Protein AF-A0A956IXM7-F1 (afdb_monomer_lite)

Sequence (156 aa):
MKGTAYHARLKLLASRWDQAKVDAFLADFQRRNPHFPKHVLPTNWLPMGPFLQLIDEIVEQAYGGDRESLWEVGEASAQWSMTEGPYKGLVASKDLKRFASLAQVMFTNFFDLGAATGTYDGKCIELRINGIPDPFHHPYFEYSGIGYFRGGLRIL

Radius of gyration: 15.86 Å; chains: 1; bounding box: 41×28×43 Å

pLDDT: mean 92.8, std 2.7, range [83.0, 96.62]

Structure (mmCIF, N/CA/C/O backbone):
data_AF-A0A956IXM7-F1
#
_entry.id   AF-A0A956IXM7-F1
#
loop_
_atom_site.group_PDB
_atom_site.id
_atom_site.type_symbol
_atom_site.label_atom_id
_atom_site.label_alt_id
_atom_site.label_comp_id
_atom_site.label_asym_id
_atom_site.label_entity_id
_atom_site.label_seq_id
_atom_site.pdbx_PDB_ins_code
_atom_site.Cartn_x
_atom_site.Cartn_y
_atom_site.Cartn_z
_atom_site.occupancy
_atom_site.B_iso_or_equiv
_atom_site.auth_seq_id
_atom_site.auth_comp_id
_atom_site.auth_asym_id
_atom_site.auth_atom_id
_atom_site.pdbx_PDB_model_num
ATOM 1 N N . MET A 1 1 ? -5.268 4.178 -9.848 1.00 89.19 1 MET A N 1
ATOM 2 C CA . MET A 1 1 ? -4.447 4.123 -8.599 1.00 89.19 1 MET A CA 1
ATOM 3 C C . MET A 1 1 ? -3.777 5.468 -8.296 1.00 89.19 1 MET A C 1
ATOM 5 O O . MET A 1 1 ? -3.251 6.077 -9.215 1.00 89.19 1 MET A O 1
ATOM 9 N N . LYS A 1 2 ? -3.729 5.944 -7.044 1.00 91.69 2 LYS A N 1
ATOM 10 C CA . LYS A 1 2 ? -3.027 7.194 -6.672 1.00 91.69 2 LYS A CA 1
ATOM 11 C C . LYS A 1 2 ? -1.501 7.067 -6.606 1.00 91.69 2 LYS A C 1
ATOM 13 O O . LYS A 1 2 ? -0.965 6.101 -6.065 1.00 91.69 2 LYS A O 1
ATOM 18 N N . GLY A 1 3 ? -0.802 8.118 -7.036 1.00 92.12 3 GLY A N 1
ATOM 19 C CA . GLY A 1 3 ? 0.659 8.227 -6.996 1.00 92.12 3 GLY A CA 1
ATOM 20 C C . GLY A 1 3 ? 1.265 8.130 -5.592 1.00 92.12 3 GLY A C 1
ATOM 21 O O . GLY A 1 3 ? 2.372 7.623 -5.440 1.00 92.12 3 GLY A O 1
ATOM 22 N N . THR A 1 4 ? 0.539 8.523 -4.542 1.00 90.06 4 THR A N 1
ATOM 23 C CA . THR A 1 4 ? 0.972 8.300 -3.150 1.00 90.06 4 THR A CA 1
ATOM 24 C C . THR A 1 4 ? 1.234 6.820 -2.859 1.00 90.06 4 THR A C 1
ATOM 26 O O . THR A 1 4 ? 2.224 6.493 -2.207 1.00 90.06 4 THR A O 1
ATOM 29 N N . ALA A 1 5 ? 0.394 5.911 -3.371 1.00 88.75 5 ALA A N 1
ATOM 30 C CA . ALA A 1 5 ? 0.599 4.477 -3.179 1.00 88.75 5 ALA A CA 1
ATOM 31 C C . ALA A 1 5 ? 1.872 4.000 -3.888 1.00 88.75 5 ALA A C 1
ATOM 33 O O . ALA A 1 5 ? 2.640 3.250 -3.293 1.00 88.75 5 ALA A O 1
ATOM 34 N N . TYR A 1 6 ? 2.127 4.484 -5.108 1.00 92.56 6 TYR A N 1
ATOM 35 C CA . TYR A 1 6 ? 3.363 4.225 -5.853 1.00 92.56 6 TYR A CA 1
ATOM 36 C C . TYR A 1 6 ? 4.607 4.649 -5.065 1.00 92.56 6 TYR A C 1
ATOM 38 O O . TYR A 1 6 ? 5.487 3.826 -4.826 1.00 92.56 6 TYR A O 1
ATOM 46 N N . HIS A 1 7 ? 4.642 5.887 -4.564 1.00 91.06 7 HIS A N 1
ATOM 47 C CA . HIS A 1 7 ? 5.776 6.390 -3.777 1.00 91.06 7 HIS A CA 1
ATOM 48 C C . HIS A 1 7 ? 6.016 5.592 -2.499 1.00 91.06 7 HIS A C 1
ATOM 50 O O . HIS A 1 7 ? 7.163 5.315 -2.153 1.00 91.06 7 HIS A O 1
ATOM 56 N N . ALA A 1 8 ? 4.949 5.166 -1.819 1.00 88.44 8 ALA A N 1
ATOM 57 C CA . ALA A 1 8 ? 5.074 4.315 -0.641 1.00 88.44 8 ALA A CA 1
ATOM 58 C C . ALA A 1 8 ? 5.769 2.978 -0.963 1.00 88.44 8 ALA A C 1
ATOM 60 O O . ALA A 1 8 ? 6.599 2.522 -0.177 1.00 88.44 8 ALA A O 1
ATOM 61 N N . ARG A 1 9 ? 5.491 2.375 -2.130 1.00 90.19 9 ARG A N 1
ATOM 62 C CA . ARG A 1 9 ? 6.154 1.128 -2.554 1.00 90.19 9 ARG A CA 1
ATOM 63 C C . ARG A 1 9 ? 7.620 1.358 -2.887 1.00 90.19 9 ARG A C 1
ATOM 65 O O . ARG A 1 9 ? 8.447 0.556 -2.475 1.00 90.19 9 ARG A O 1
ATOM 72 N N . LEU A 1 10 ? 7.954 2.459 -3.558 1.00 91.19 10 LEU A N 1
ATOM 73 C CA . LEU A 1 10 ? 9.355 2.782 -3.841 1.00 91.19 10 LEU A CA 1
ATOM 74 C C . LEU A 1 10 ? 10.158 3.029 -2.568 1.00 91.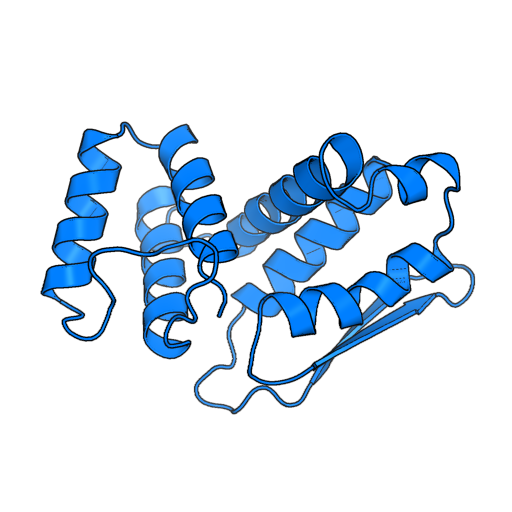19 10 LEU A C 1
ATOM 76 O O . LEU A 1 10 ? 11.293 2.577 -2.463 1.00 91.19 10 LEU A O 1
ATOM 80 N N . LYS A 1 11 ? 9.556 3.691 -1.575 1.00 88.75 11 LYS A N 1
ATOM 81 C CA . LYS A 1 11 ? 10.191 3.895 -0.271 1.00 88.75 11 LYS A CA 1
ATOM 82 C C . LYS A 1 11 ? 10.461 2.567 0.442 1.00 88.75 11 LYS A C 1
ATOM 84 O O . LYS A 1 11 ? 11.523 2.413 1.035 1.00 88.75 11 LYS A O 1
ATOM 89 N N . LEU A 1 12 ? 9.525 1.617 0.378 1.00 86.69 12 LEU A N 1
ATOM 90 C CA . LEU A 1 12 ? 9.735 0.275 0.926 1.00 86.69 12 LEU A CA 1
ATOM 91 C C . LEU A 1 12 ? 10.805 -0.488 0.133 1.00 86.69 12 LEU A C 1
ATOM 93 O O . LEU A 1 12 ? 11.650 -1.151 0.713 1.00 86.69 12 LEU A O 1
ATOM 97 N N . LEU A 1 13 ? 10.816 -0.364 -1.191 1.00 90.44 13 LEU A N 1
ATOM 98 C CA . LEU A 1 13 ? 11.830 -0.991 -2.033 1.00 90.44 13 LEU A CA 1
ATOM 99 C C . LEU A 1 13 ? 13.238 -0.463 -1.720 1.00 90.44 13 LEU A C 1
ATOM 101 O O . LEU A 1 13 ? 14.183 -1.242 -1.644 1.00 90.44 13 LEU A O 1
ATOM 105 N N . ALA A 1 14 ? 13.360 0.838 -1.451 1.00 89.62 14 ALA A N 1
ATOM 106 C CA . ALA A 1 14 ? 14.606 1.488 -1.054 1.00 89.62 14 ALA A CA 1
ATOM 107 C C . ALA A 1 14 ? 15.110 1.087 0.349 1.00 89.62 14 ALA A C 1
ATOM 109 O O . ALA A 1 14 ? 16.237 1.419 0.704 1.00 89.62 14 ALA A O 1
ATOM 110 N N . SER A 1 15 ? 14.319 0.371 1.164 1.00 86.81 15 SER A N 1
ATOM 111 C CA . SER A 1 15 ? 14.842 -0.256 2.390 1.00 86.81 15 SER A CA 1
ATOM 112 C C . SER A 1 15 ? 15.548 -1.589 2.116 1.00 86.81 15 SER A C 1
ATOM 114 O O . SER A 1 15 ? 16.286 -2.078 2.970 1.00 86.81 15 SER A O 1
ATOM 116 N N . ARG A 1 16 ? 15.333 -2.172 0.929 1.00 88.38 16 ARG A N 1
ATOM 117 C CA . ARG A 1 16 ? 15.902 -3.458 0.497 1.00 88.38 16 ARG A CA 1
ATOM 118 C C . ARG A 1 16 ? 16.996 -3.292 -0.548 1.00 88.38 16 ARG A C 1
ATOM 120 O O . ARG A 1 16 ? 17.929 -4.090 -0.594 1.00 88.38 16 ARG A O 1
ATOM 127 N N . TRP A 1 17 ? 16.865 -2.291 -1.406 1.00 94.06 17 TRP A N 1
ATOM 128 C CA . TRP A 1 17 ? 17.806 -1.973 -2.470 1.00 94.06 17 TRP A CA 1
ATOM 129 C C . TRP A 1 17 ? 18.422 -0.600 -2.244 1.00 94.06 17 TRP A C 1
ATOM 131 O O . TRP A 1 17 ? 17.775 0.294 -1.706 1.00 94.06 17 TRP A O 1
ATOM 141 N N . ASP A 1 18 ? 19.657 -0.417 -2.706 1.00 93.62 18 ASP A N 1
ATOM 142 C CA . ASP A 1 18 ? 20.209 0.926 -2.828 1.00 93.62 18 ASP A CA 1
ATOM 143 C C . ASP A 1 18 ? 19.446 1.747 -3.885 1.00 93.62 18 ASP A C 1
ATOM 145 O O . ASP A 1 18 ? 18.748 1.215 -4.756 1.00 93.62 18 ASP A O 1
ATOM 149 N N . GLN A 1 19 ? 19.581 3.072 -3.801 1.00 92.19 19 GLN A N 1
ATOM 150 C CA . GLN A 1 19 ? 18.863 3.987 -4.685 1.00 92.19 19 GLN A CA 1
ATOM 151 C C . GLN A 1 19 ? 19.216 3.766 -6.163 1.00 92.19 19 GLN A C 1
ATOM 153 O O . GLN A 1 19 ? 18.334 3.849 -7.013 1.00 92.19 19 GLN A O 1
ATOM 158 N N . ALA A 1 20 ? 20.471 3.426 -6.476 1.00 94.62 20 ALA A N 1
ATOM 159 C CA . ALA A 1 20 ? 20.907 3.208 -7.853 1.00 94.62 20 ALA A CA 1
ATOM 160 C C . ALA A 1 20 ? 20.189 2.008 -8.489 1.00 94.62 20 ALA A C 1
ATOM 162 O O . ALA A 1 20 ? 19.768 2.070 -9.646 1.00 94.62 20 ALA A O 1
ATOM 163 N N . LYS A 1 21 ? 19.991 0.932 -7.723 1.00 95.50 21 LYS A N 1
ATOM 164 C CA . LYS A 1 21 ? 19.232 -0.240 -8.155 1.00 95.50 21 LYS A CA 1
ATOM 165 C C . LYS A 1 21 ? 17.746 0.074 -8.322 1.00 95.50 21 LYS A C 1
ATOM 167 O O . LYS A 1 21 ? 17.153 -0.380 -9.299 1.00 95.50 21 LYS A O 1
ATOM 172 N N . VAL A 1 22 ? 17.151 0.865 -7.424 1.00 94.81 22 VAL A N 1
ATOM 173 C CA . VAL A 1 22 ? 15.757 1.329 -7.571 1.00 94.81 22 VAL A CA 1
ATOM 174 C C . VAL A 1 22 ? 15.593 2.154 -8.850 1.00 94.81 22 VAL A C 1
ATOM 176 O O . VAL A 1 22 ? 14.684 1.888 -9.636 1.00 94.81 22 VAL A O 1
ATOM 179 N N . ASP A 1 23 ? 16.491 3.106 -9.097 1.00 94.06 23 ASP A N 1
ATOM 180 C CA . ASP A 1 23 ? 16.438 3.979 -10.271 1.00 94.06 23 ASP A CA 1
ATOM 181 C C . ASP A 1 23 ? 16.604 3.184 -11.574 1.00 94.06 23 ASP A C 1
ATOM 183 O O . ASP A 1 23 ? 15.846 3.384 -12.524 1.00 94.06 23 ASP A O 1
ATOM 187 N N . ALA A 1 24 ? 17.546 2.234 -11.610 1.00 95.69 24 ALA A N 1
ATOM 188 C CA . ALA A 1 24 ? 17.761 1.362 -12.763 1.00 95.69 24 ALA A CA 1
ATOM 189 C C . ALA A 1 24 ? 16.547 0.462 -13.046 1.00 95.69 24 ALA A C 1
ATOM 191 O O . ALA A 1 24 ? 16.123 0.344 -14.197 1.00 95.69 24 ALA A O 1
ATOM 192 N N . PHE A 1 25 ? 15.959 -0.129 -12.000 1.00 95.94 25 PHE A N 1
ATOM 193 C CA . PHE A 1 25 ? 14.739 -0.930 -12.102 1.00 95.94 25 PHE A CA 1
ATOM 194 C C . PHE A 1 25 ? 13.578 -0.115 -12.689 1.00 95.94 25 PHE A C 1
ATOM 196 O O . PHE A 1 25 ? 12.926 -0.551 -13.638 1.00 95.94 25 PHE A O 1
ATOM 203 N N . LEU A 1 26 ? 13.350 1.099 -12.179 1.00 95.06 26 LEU A N 1
ATOM 204 C CA . LEU A 1 26 ? 12.273 1.962 -12.665 1.00 9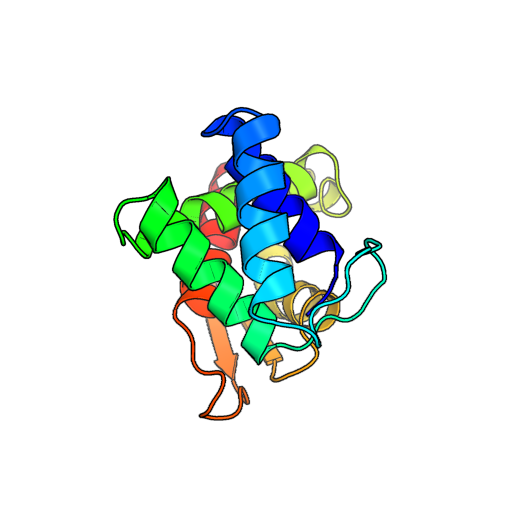5.06 26 LEU A CA 1
ATOM 205 C C . LEU A 1 26 ? 12.515 2.454 -14.090 1.00 95.06 26 LEU A C 1
ATOM 207 O O . LEU A 1 26 ? 11.572 2.496 -14.881 1.00 95.06 26 LEU A O 1
ATOM 211 N N . ALA A 1 27 ? 13.756 2.797 -14.437 1.00 94.44 27 ALA A N 1
ATOM 212 C CA . ALA A 1 27 ? 14.110 3.198 -15.792 1.00 94.44 27 ALA A CA 1
ATOM 213 C C . ALA A 1 27 ? 13.840 2.068 -16.799 1.00 94.44 27 ALA A C 1
ATOM 215 O O . ALA A 1 27 ? 13.270 2.313 -17.865 1.00 94.44 27 ALA A O 1
ATOM 216 N N . ASP A 1 28 ? 14.190 0.825 -16.453 1.00 96.12 28 ASP A N 1
ATOM 217 C CA . ASP A 1 28 ? 13.883 -0.337 -17.288 1.00 96.12 28 ASP A CA 1
ATOM 218 C C . ASP A 1 28 ? 12.372 -0.586 -17.401 1.00 96.12 28 ASP A C 1
ATOM 220 O O . ASP A 1 28 ? 11.851 -0.752 -18.510 1.00 96.12 28 ASP A O 1
ATOM 224 N N . PHE A 1 29 ? 11.650 -0.529 -16.279 1.00 95.88 29 PHE A N 1
ATOM 225 C CA . PHE A 1 29 ? 10.198 -0.686 -16.262 1.00 95.88 29 PHE A CA 1
ATOM 226 C C . PHE A 1 29 ? 9.502 0.350 -17.153 1.00 95.88 29 PHE A C 1
ATOM 228 O O . PHE A 1 29 ? 8.664 -0.005 -17.982 1.00 95.88 29 PHE A O 1
ATOM 235 N N . GLN A 1 30 ? 9.874 1.626 -17.037 1.00 94.75 30 GLN A N 1
ATOM 236 C CA . GLN A 1 30 ? 9.314 2.721 -17.836 1.00 94.75 30 GLN A CA 1
ATOM 237 C C . GLN A 1 30 ? 9.663 2.600 -19.323 1.00 94.75 30 GLN A C 1
ATOM 239 O O . GLN A 1 30 ? 8.850 2.946 -20.180 1.00 94.75 30 GLN A O 1
ATOM 244 N N . ARG A 1 31 ? 10.851 2.083 -19.655 1.00 94.75 31 ARG A N 1
ATOM 245 C CA . ARG A 1 31 ? 11.246 1.801 -21.042 1.00 94.75 31 ARG A CA 1
ATOM 246 C C . ARG A 1 31 ? 10.363 0.721 -21.671 1.00 94.75 31 ARG A C 1
ATOM 248 O O . ARG A 1 31 ? 10.014 0.841 -22.842 1.00 94.75 31 ARG A O 1
ATOM 255 N N . ARG A 1 32 ? 9.998 -0.316 -20.907 1.00 95.19 32 ARG A N 1
ATOM 256 C CA . ARG A 1 32 ? 9.094 -1.395 -21.352 1.00 95.19 32 ARG A CA 1
ATOM 257 C C . ARG A 1 32 ? 7.617 -0.999 -21.319 1.00 95.19 32 ARG A C 1
ATOM 259 O O . ARG A 1 32 ? 6.829 -1.555 -22.076 1.00 95.19 32 ARG A O 1
ATOM 266 N N . ASN A 1 33 ? 7.259 -0.017 -20.495 1.00 94.00 33 ASN A N 1
ATOM 267 C CA . ASN A 1 33 ? 5.894 0.466 -20.309 1.00 94.00 33 ASN A CA 1
ATOM 268 C C . ASN A 1 33 ? 5.794 1.958 -20.670 1.00 94.00 33 ASN A C 1
ATOM 270 O O . ASN A 1 33 ? 5.682 2.796 -19.774 1.00 94.00 33 ASN A O 1
ATOM 274 N N . PRO A 1 34 ? 5.794 2.328 -21.966 1.00 88.81 34 PRO A N 1
ATOM 275 C CA . PRO A 1 34 ? 5.888 3.728 -22.400 1.00 88.81 34 PRO A CA 1
ATOM 276 C C . PRO A 1 34 ? 4.700 4.606 -21.973 1.00 88.81 34 PRO A C 1
ATOM 278 O O . PRO A 1 34 ? 4.819 5.829 -21.940 1.00 88.81 34 PRO A O 1
ATOM 281 N N . HIS A 1 35 ? 3.559 4.001 -21.630 1.00 87.25 35 HIS A N 1
ATOM 282 C CA . HIS A 1 35 ? 2.390 4.703 -21.089 1.00 87.25 35 HIS A CA 1
ATOM 283 C C . HIS A 1 35 ? 2.475 4.955 -19.577 1.00 87.25 35 HIS A C 1
ATOM 285 O O . HIS A 1 35 ? 1.644 5.682 -19.030 1.00 87.25 35 HIS A O 1
ATOM 291 N N . PHE A 1 36 ? 3.453 4.363 -18.886 1.00 91.75 36 PHE A N 1
ATOM 292 C CA . PHE A 1 36 ? 3.691 4.643 -17.480 1.00 91.75 36 PHE A CA 1
ATOM 293 C C . PHE A 1 36 ? 4.394 6.004 -17.341 1.00 91.75 36 PHE A C 1
ATOM 295 O O . PHE A 1 36 ? 5.409 6.249 -17.996 1.00 91.75 36 PHE A O 1
ATOM 302 N N . PRO A 1 37 ? 3.876 6.922 -16.511 1.00 90.38 37 PRO A N 1
ATOM 303 C CA . PRO A 1 37 ? 4.437 8.262 -16.403 1.00 90.38 37 PRO A CA 1
ATOM 304 C C . PRO A 1 37 ? 5.861 8.241 -15.838 1.00 90.38 37 PRO A C 1
ATOM 306 O O . PRO A 1 37 ? 6.128 7.633 -14.803 1.00 90.38 37 PRO A O 1
ATOM 309 N N . LYS A 1 38 ? 6.763 8.984 -16.492 1.00 88.19 38 LYS A N 1
ATOM 310 C CA . LYS A 1 38 ? 8.161 9.153 -16.053 1.00 88.19 38 LYS A CA 1
ATOM 311 C C . LYS A 1 38 ? 8.274 9.881 -14.715 1.00 88.19 38 LYS A C 1
ATOM 313 O O . LYS A 1 38 ? 9.141 9.574 -13.903 1.00 88.19 38 LYS A O 1
ATOM 318 N N . HIS A 1 39 ? 7.373 10.835 -14.486 1.00 90.88 39 HIS A N 1
ATOM 319 C CA . HIS A 1 39 ? 7.283 11.603 -13.253 1.00 90.88 39 HIS A CA 1
ATOM 320 C C . HIS A 1 39 ? 5.916 11.375 -12.614 1.00 90.88 39 HIS A C 1
ATOM 322 O O . HIS A 1 39 ? 4.879 11.762 -13.155 1.00 90.88 39 HIS A O 1
ATOM 328 N N . VAL A 1 40 ? 5.919 10.736 -11.447 1.00 93.88 40 VAL A N 1
ATOM 329 C CA . VAL A 1 40 ? 4.712 10.476 -10.664 1.00 93.88 40 VAL A CA 1
ATOM 330 C C . VAL A 1 40 ? 4.655 11.477 -9.525 1.00 93.88 40 VAL A C 1
ATOM 332 O O . VAL A 1 40 ? 5.515 11.461 -8.653 1.00 93.88 40 VAL A O 1
ATOM 335 N N . LEU A 1 41 ? 3.638 12.334 -9.491 1.00 94.56 41 LEU A N 1
ATOM 336 C CA . LEU A 1 41 ? 3.331 13.132 -8.302 1.00 94.56 41 LEU A CA 1
ATOM 337 C C . LEU A 1 41 ? 2.380 12.350 -7.383 1.00 94.56 41 LEU A C 1
ATOM 339 O O . LEU A 1 41 ? 1.604 11.532 -7.884 1.00 94.56 41 LEU A O 1
ATOM 343 N N . PRO A 1 42 ? 2.365 12.611 -6.062 1.00 91.00 42 PRO A N 1
ATOM 344 C CA . PRO A 1 42 ? 1.446 11.941 -5.135 1.00 91.00 42 PRO A CA 1
ATOM 345 C C . PRO A 1 42 ? -0.033 12.029 -5.554 1.00 91.00 42 PRO A C 1
ATOM 347 O O . PRO A 1 42 ? -0.804 11.085 -5.382 1.00 91.00 42 PRO A O 1
ATOM 350 N N . THR A 1 43 ? -0.424 13.148 -6.166 1.00 92.19 43 THR A N 1
ATOM 351 C CA . THR A 1 43 ? -1.795 13.426 -6.606 1.00 92.19 43 THR A CA 1
ATOM 352 C C . THR A 1 43 ? -2.179 12.762 -7.928 1.00 92.19 43 THR A C 1
ATOM 354 O O . THR A 1 43 ? -3.380 12.673 -8.206 1.00 92.19 43 THR A O 1
ATOM 357 N N . ASN A 1 44 ? -1.212 12.272 -8.713 1.00 93.75 44 ASN A N 1
ATOM 358 C CA . ASN A 1 44 ? -1.468 11.676 -10.024 1.00 93.75 44 ASN A CA 1
ATOM 359 C C . ASN A 1 44 ? -2.326 10.415 -9.903 1.00 93.75 44 ASN A C 1
ATOM 361 O O . ASN A 1 44 ? -2.198 9.643 -8.951 1.00 93.75 44 ASN A O 1
ATOM 365 N N . TRP A 1 45 ? -3.166 10.191 -10.909 1.00 92.69 45 TRP A N 1
ATOM 366 C CA . TRP A 1 45 ? -3.786 8.895 -11.148 1.00 92.69 45 TRP A CA 1
ATOM 367 C C . TRP A 1 45 ? -2.921 8.106 -12.130 1.00 92.69 45 TRP A C 1
ATOM 369 O O . TRP A 1 45 ? -2.556 8.601 -13.193 1.00 92.69 45 TRP A O 1
ATOM 379 N N . LEU A 1 46 ? -2.559 6.892 -11.735 1.00 93.44 46 LEU A N 1
ATOM 380 C CA . LEU A 1 46 ? -1.778 5.941 -12.506 1.00 93.44 46 LEU A CA 1
ATOM 381 C C . LEU A 1 46 ? -2.697 4.880 -13.120 1.00 93.44 46 LEU A C 1
ATOM 383 O O . LEU A 1 46 ? -3.611 4.412 -12.422 1.00 93.44 46 LEU A O 1
ATOM 387 N N . PRO A 1 47 ? -2.420 4.451 -14.367 1.00 92.50 47 PRO A N 1
ATOM 388 C CA . PRO A 1 47 ? -3.102 3.323 -14.988 1.00 92.50 47 PRO A CA 1
ATOM 389 C C . PRO A 1 47 ? -2.987 2.056 -14.129 1.00 92.50 47 PRO A C 1
ATOM 391 O O . PRO A 1 47 ? -1.882 1.668 -13.746 1.00 92.50 47 PRO A O 1
ATOM 394 N N . MET A 1 48 ? -4.121 1.410 -13.833 1.00 91.56 48 MET A N 1
ATOM 395 C CA . MET A 1 48 ? -4.164 0.269 -12.908 1.00 91.56 48 MET A CA 1
ATOM 396 C C . MET A 1 48 ? -3.329 -0.916 -13.399 1.00 91.56 48 MET A C 1
ATOM 398 O O . MET A 1 48 ? -2.507 -1.414 -12.643 1.00 91.56 48 MET A O 1
ATOM 402 N N . GLY A 1 49 ? -3.492 -1.331 -14.659 1.00 93.56 49 GLY A N 1
ATOM 403 C CA . GLY A 1 49 ? -2.766 -2.477 -15.226 1.00 93.56 49 GLY A CA 1
ATOM 404 C C . GLY A 1 49 ? -1.242 -2.341 -15.098 1.00 93.56 49 GLY A C 1
ATOM 405 O O . GLY A 1 49 ? -0.627 -3.153 -14.413 1.00 93.56 49 GLY A O 1
ATOM 406 N N . PRO A 1 50 ? -0.631 -1.276 -15.652 1.00 94.62 50 PRO A N 1
ATOM 407 C CA . PRO A 1 50 ? 0.793 -1.003 -15.472 1.00 94.62 50 PRO A CA 1
ATOM 408 C C . PRO A 1 50 ? 1.230 -0.897 -14.006 1.00 94.62 50 PRO A C 1
ATOM 410 O O . PRO A 1 50 ? 2.318 -1.336 -13.655 1.00 94.62 50 PRO A O 1
ATOM 413 N N . PHE A 1 51 ? 0.397 -0.337 -13.124 1.00 94.00 51 PHE A N 1
ATOM 414 C CA . PHE A 1 51 ? 0.714 -0.317 -11.698 1.00 94.00 51 PHE A CA 1
ATOM 415 C C . PHE A 1 51 ? 0.755 -1.730 -11.095 1.00 94.00 51 PHE A C 1
ATOM 417 O O . PHE A 1 51 ? 1.689 -2.035 -10.364 1.00 94.00 51 PHE A O 1
ATOM 424 N N . LEU A 1 52 ? -0.214 -2.597 -11.401 1.00 95.12 52 LEU A N 1
ATOM 425 C CA . LEU A 1 52 ? -0.225 -3.980 -10.914 1.00 95.12 52 LEU A CA 1
ATOM 426 C C . LEU A 1 52 ? 0.968 -4.775 -11.458 1.00 95.12 52 LEU A C 1
ATOM 428 O O . LEU A 1 52 ? 1.634 -5.458 -10.690 1.00 95.12 52 LEU A O 1
ATOM 432 N N . GLN A 1 53 ? 1.323 -4.580 -12.729 1.00 96.00 53 GLN A N 1
ATOM 433 C CA . GLN A 1 53 ? 2.530 -5.172 -13.308 1.00 96.00 53 GLN A CA 1
ATOM 434 C C . GLN A 1 53 ? 3.804 -4.723 -12.576 1.00 96.00 53 GLN A C 1
ATOM 436 O O . GLN A 1 53 ? 4.680 -5.537 -12.300 1.00 96.00 53 GLN A O 1
ATOM 441 N N . LEU A 1 54 ? 3.909 -3.437 -12.221 1.00 95.75 54 LEU A N 1
ATOM 442 C CA . LEU A 1 54 ? 5.024 -2.944 -11.410 1.00 95.75 54 LEU A CA 1
ATOM 443 C C . LEU A 1 54 ? 5.083 -3.653 -10.049 1.00 95.75 54 LEU A C 1
ATOM 445 O O . LEU A 1 54 ? 6.171 -3.967 -9.575 1.00 95.75 54 LEU A O 1
ATOM 449 N N . ILE A 1 55 ? 3.931 -3.898 -9.417 1.00 95.69 55 ILE A N 1
ATOM 450 C CA . ILE A 1 55 ? 3.868 -4.636 -8.152 1.00 95.69 55 ILE A CA 1
ATOM 451 C C . ILE A 1 55 ? 4.382 -6.066 -8.321 1.00 95.69 55 ILE A C 1
ATOM 453 O O . ILE A 1 55 ? 5.201 -6.489 -7.508 1.00 95.69 55 ILE A O 1
ATOM 457 N N . ASP A 1 56 ? 3.951 -6.782 -9.359 1.00 96.25 56 ASP A N 1
ATOM 458 C CA . ASP A 1 56 ? 4.431 -8.141 -9.635 1.00 96.25 56 ASP A CA 1
ATOM 459 C C . ASP A 1 56 ? 5.946 -8.176 -9.833 1.00 96.25 56 ASP A C 1
ATOM 461 O O . ASP A 1 56 ? 6.631 -9.007 -9.243 1.00 96.25 56 ASP A O 1
ATOM 465 N N . GLU A 1 57 ? 6.498 -7.232 -10.597 1.00 96.19 57 GLU A N 1
ATOM 466 C CA . GLU A 1 57 ? 7.943 -7.164 -10.818 1.00 96.19 57 GLU A CA 1
ATOM 467 C C . GLU A 1 57 ? 8.724 -6.820 -9.541 1.00 96.19 57 GLU A C 1
ATOM 469 O O . GLU A 1 57 ? 9.818 -7.345 -9.328 1.00 96.19 57 GLU A O 1
ATOM 474 N N . ILE A 1 58 ? 8.166 -5.977 -8.665 1.00 94.81 58 ILE A N 1
ATOM 475 C CA . ILE A 1 58 ? 8.748 -5.708 -7.343 1.00 94.81 58 ILE A CA 1
ATOM 476 C C . ILE A 1 58 ? 8.743 -6.980 -6.492 1.00 94.81 58 ILE A C 1
ATOM 478 O O . ILE A 1 58 ? 9.764 -7.305 -5.889 1.00 94.81 58 ILE A O 1
ATOM 482 N N . VAL A 1 59 ? 7.617 -7.695 -6.432 1.00 94.88 59 VAL A N 1
ATOM 483 C CA . VAL A 1 59 ? 7.493 -8.944 -5.666 1.00 94.88 59 VAL A CA 1
ATOM 484 C C . VAL A 1 59 ? 8.484 -9.987 -6.177 1.00 94.88 59 VAL A C 1
ATOM 486 O O . VAL A 1 59 ? 9.225 -10.574 -5.391 1.00 94.88 59 VAL A O 1
ATOM 489 N N . GLU A 1 60 ? 8.574 -10.161 -7.490 1.00 96.06 60 GLU A N 1
ATOM 490 C CA . GLU A 1 60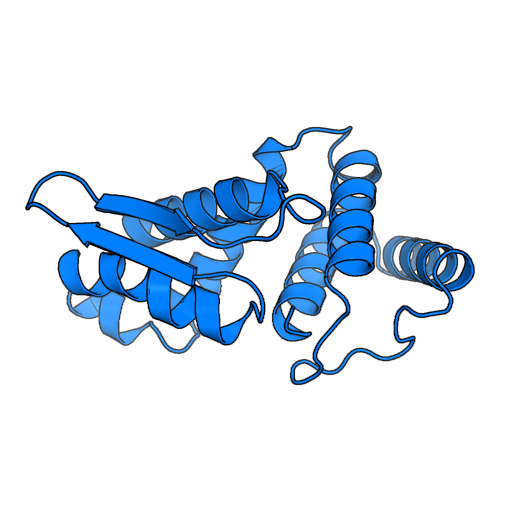 ? 9.501 -11.108 -8.100 1.00 96.06 60 GLU A CA 1
ATOM 491 C C . GLU A 1 60 ? 10.957 -10.766 -7.756 1.00 96.06 60 GLU A C 1
ATOM 493 O O . GLU A 1 60 ? 11.693 -11.586 -7.209 1.00 96.06 60 GLU A O 1
ATOM 498 N N . GLN A 1 61 ? 11.379 -9.524 -8.006 1.00 94.25 61 GLN A N 1
ATOM 499 C CA . GLN A 1 61 ? 12.793 -9.165 -7.910 1.00 94.25 61 GLN A CA 1
ATOM 500 C C . GLN A 1 61 ? 13.269 -8.885 -6.480 1.00 94.25 61 GLN A C 1
ATOM 502 O O . GLN A 1 61 ? 14.443 -9.107 -6.170 1.00 94.25 61 GLN A O 1
ATOM 507 N N . ALA A 1 62 ? 12.413 -8.332 -5.618 1.00 92.12 62 ALA A N 1
ATOM 508 C CA . ALA A 1 62 ? 12.796 -7.920 -4.264 1.00 92.12 62 ALA A CA 1
ATOM 509 C C . ALA A 1 62 ? 12.382 -8.923 -3.181 1.00 92.12 62 ALA A C 1
ATOM 511 O O . ALA A 1 62 ? 12.960 -8.899 -2.092 1.00 92.12 62 ALA A O 1
ATOM 512 N N . TYR A 1 63 ? 11.414 -9.793 -3.481 1.00 92.19 63 TYR A N 1
ATOM 513 C CA . TYR A 1 63 ? 10.836 -10.749 -2.534 1.00 92.19 63 TYR A CA 1
ATOM 514 C C . TYR A 1 63 ? 10.845 -12.193 -3.055 1.00 92.19 63 TYR A C 1
ATOM 516 O O . TYR A 1 63 ? 10.284 -13.074 -2.413 1.00 92.19 63 TYR A O 1
ATOM 524 N N . GLY A 1 64 ? 11.490 -12.463 -4.197 1.00 93.81 64 GLY A N 1
ATOM 525 C CA . GLY A 1 64 ? 11.615 -13.819 -4.740 1.00 93.81 64 GLY A CA 1
ATOM 526 C C . GLY A 1 64 ? 10.271 -14.449 -5.105 1.00 93.81 64 GLY A C 1
ATOM 527 O O . GLY A 1 64 ? 10.100 -15.654 -4.942 1.00 93.81 64 GLY A O 1
ATOM 528 N N .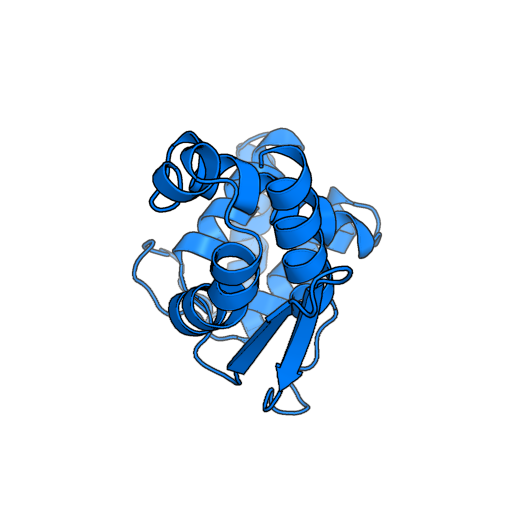 GLY A 1 65 ? 9.302 -13.629 -5.518 1.00 94.00 65 GLY A N 1
ATOM 529 C CA . GLY A 1 65 ? 7.965 -14.087 -5.896 1.00 94.00 65 GLY A CA 1
ATOM 530 C C . GLY A 1 65 ? 7.011 -14.296 -4.715 1.00 94.00 65 GLY A C 1
ATOM 531 O O . GLY A 1 65 ? 5.855 -14.666 -4.932 1.00 94.00 65 GLY A O 1
ATOM 532 N N . ASP A 1 66 ? 7.442 -14.041 -3.473 1.00 94.56 66 ASP A N 1
ATOM 533 C CA . ASP A 1 66 ? 6.571 -14.142 -2.300 1.00 94.56 66 ASP A CA 1
ATOM 534 C C . ASP A 1 66 ? 5.499 -13.043 -2.304 1.00 94.56 66 ASP A C 1
ATOM 536 O O . ASP A 1 66 ? 5.740 -11.890 -1.940 1.00 94.56 66 ASP A O 1
ATOM 540 N N . ARG A 1 67 ? 4.277 -13.406 -2.698 1.00 92.75 67 ARG A N 1
ATOM 541 C CA . ARG A 1 67 ? 3.138 -12.484 -2.765 1.00 92.75 67 ARG A CA 1
ATOM 542 C C . ARG A 1 67 ? 2.640 -12.053 -1.386 1.00 92.75 67 ARG A C 1
ATOM 544 O O . ARG A 1 67 ? 2.054 -10.973 -1.291 1.00 92.75 67 ARG A O 1
ATOM 551 N N . GLU A 1 68 ? 2.878 -12.834 -0.329 1.00 93.94 68 GLU A N 1
ATOM 552 C CA . GLU A 1 68 ? 2.477 -12.455 1.033 1.00 93.94 68 GLU A CA 1
ATOM 553 C C . GLU A 1 68 ? 3.304 -11.278 1.563 1.00 93.94 68 GLU A C 1
ATOM 555 O O . GLU A 1 68 ? 2.828 -10.528 2.416 1.00 93.94 68 GLU A O 1
ATOM 560 N N . SER A 1 69 ? 4.472 -11.004 0.970 1.00 91.56 69 SER A N 1
ATOM 561 C CA . SER A 1 69 ? 5.252 -9.790 1.244 1.00 91.56 69 SER A CA 1
ATOM 562 C C . SER A 1 69 ? 4.468 -8.485 1.051 1.00 91.56 69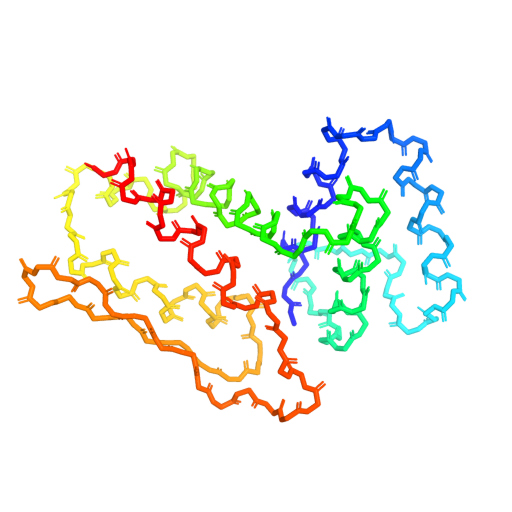 SER A C 1
ATOM 564 O O . SER A 1 69 ? 4.781 -7.460 1.660 1.00 91.56 69 SER A O 1
ATOM 566 N N . LEU A 1 70 ? 3.382 -8.503 0.269 1.00 92.62 70 LEU A N 1
ATOM 567 C CA . LEU A 1 70 ? 2.481 -7.360 0.110 1.00 92.62 70 LEU A CA 1
ATOM 568 C C . LEU A 1 70 ? 1.763 -6.973 1.415 1.00 92.62 70 LEU A C 1
ATOM 570 O O . LEU A 1 70 ? 1.298 -5.833 1.531 1.00 92.62 70 LEU A O 1
ATOM 574 N N . TRP A 1 71 ? 1.726 -7.859 2.417 1.00 94.25 71 TRP A N 1
ATOM 575 C CA . TRP A 1 71 ? 1.313 -7.520 3.781 1.00 94.25 71 TRP A CA 1
ATOM 576 C C . TRP A 1 71 ? 2.205 -6.450 4.398 1.00 94.25 71 TRP A C 1
ATOM 578 O O . TRP A 1 71 ? 1.672 -5.527 5.011 1.00 94.25 71 TRP A O 1
ATOM 588 N N . GLU A 1 72 ? 3.527 -6.512 4.192 1.00 91.50 72 GLU A N 1
ATOM 589 C CA . GLU A 1 72 ? 4.472 -5.521 4.732 1.00 91.50 72 GLU A CA 1
ATOM 590 C C . GLU A 1 72 ? 4.116 -4.115 4.250 1.00 91.50 72 GLU A C 1
ATOM 592 O O . GLU A 1 72 ? 4.180 -3.137 4.994 1.00 91.50 72 GLU A O 1
ATOM 597 N N . VAL A 1 73 ? 3.664 -4.015 3.001 1.00 89.94 73 VAL A N 1
ATOM 598 C CA . VAL A 1 73 ? 3.253 -2.744 2.420 1.00 89.94 73 VAL A CA 1
ATOM 599 C C . VAL A 1 73 ? 1.991 -2.204 3.091 1.00 89.94 73 VAL A C 1
ATOM 601 O O . VAL A 1 73 ? 1.879 -1.000 3.346 1.00 89.94 73 VAL A O 1
ATOM 604 N N . GLY A 1 74 ? 1.034 -3.087 3.376 1.00 93.25 74 GLY A N 1
ATOM 605 C CA . GLY A 1 74 ? -0.162 -2.755 4.141 1.00 93.25 74 GLY A CA 1
ATOM 606 C C . GLY A 1 74 ? 0.181 -2.295 5.556 1.00 93.25 74 GLY A C 1
ATOM 607 O O . GLY A 1 74 ? -0.250 -1.221 5.973 1.00 93.25 74 GLY A O 1
ATOM 608 N N . GLU A 1 75 ? 1.014 -3.060 6.263 1.00 95.19 75 GLU A N 1
ATOM 609 C CA . GLU A 1 75 ? 1.443 -2.771 7.635 1.00 95.19 75 GLU A CA 1
ATOM 610 C C . GLU A 1 75 ? 2.198 -1.438 7.723 1.00 95.19 75 GLU A C 1
ATOM 612 O O . GLU A 1 75 ? 1.873 -0.605 8.570 1.00 95.19 75 GLU A O 1
ATOM 617 N N . ALA A 1 76 ? 3.127 -1.170 6.801 1.00 92.56 76 ALA A N 1
ATOM 618 C CA . ALA A 1 76 ? 3.830 0.111 6.721 1.00 92.56 76 ALA A CA 1
ATOM 619 C C . ALA A 1 76 ? 2.873 1.286 6.451 1.00 92.56 76 ALA A C 1
ATOM 621 O O . ALA A 1 76 ? 3.045 2.380 6.995 1.00 92.56 76 ALA A O 1
ATOM 622 N N . SER A 1 77 ? 1.834 1.064 5.638 1.00 91.44 77 SER A N 1
ATOM 623 C CA . SER A 1 77 ? 0.809 2.076 5.358 1.00 91.44 77 SER A CA 1
ATOM 624 C C . SER A 1 77 ? -0.053 2.367 6.594 1.00 91.44 77 SER A C 1
ATOM 626 O O . SER A 1 77 ? -0.363 3.531 6.871 1.00 91.44 77 SER A O 1
ATOM 628 N N . ALA A 1 78 ? -0.411 1.336 7.364 1.00 94.00 78 ALA A N 1
ATOM 629 C CA . ALA A 1 78 ? -1.120 1.495 8.631 1.00 94.00 78 ALA A CA 1
ATOM 630 C C . ALA A 1 78 ? -0.261 2.235 9.656 1.00 94.00 78 ALA A C 1
ATOM 632 O O . ALA A 1 78 ? -0.722 3.227 10.216 1.00 94.00 78 ALA A O 1
ATOM 633 N N . GLN A 1 79 ? 1.001 1.824 9.812 1.00 93.88 79 GLN A N 1
ATOM 634 C CA . GLN A 1 79 ? 1.959 2.477 10.698 1.00 93.88 79 GLN A CA 1
ATOM 635 C C . GLN A 1 79 ? 2.012 3.979 10.421 1.00 93.88 79 GLN A C 1
ATOM 637 O O . GLN A 1 79 ? 1.660 4.771 11.288 1.00 93.88 79 GLN A O 1
ATOM 642 N N . TRP A 1 80 ? 2.348 4.378 9.193 1.00 91.38 80 TRP A N 1
ATOM 643 C CA . TRP A 1 80 ? 2.447 5.796 8.851 1.00 91.38 80 TRP A CA 1
ATOM 644 C C . TRP A 1 80 ? 1.128 6.547 9.072 1.00 91.38 80 TRP A C 1
ATOM 646 O O . TRP A 1 80 ? 1.103 7.597 9.715 1.00 91.38 80 TRP A O 1
ATOM 656 N N . SER A 1 81 ? 0.012 6.020 8.562 1.00 90.81 81 SER A N 1
ATOM 657 C CA . SER A 1 81 ? -1.264 6.746 8.585 1.00 90.81 81 SER A CA 1
ATOM 658 C C . SER A 1 81 ? -1.861 6.896 9.989 1.00 90.81 81 SER A C 1
ATOM 660 O O . SER A 1 81 ? -2.583 7.868 10.233 1.00 90.81 81 SER A O 1
ATOM 662 N N . MET A 1 82 ? -1.545 5.977 10.905 1.00 92.44 82 MET A N 1
ATOM 663 C CA . MET A 1 82 ? -2.067 5.945 12.271 1.00 92.44 82 MET A CA 1
ATOM 664 C C . MET A 1 82 ? -1.115 6.551 13.308 1.00 92.44 82 MET A C 1
ATOM 666 O O . MET A 1 82 ? -1.584 6.909 14.382 1.00 92.44 82 MET A O 1
ATOM 670 N N . THR A 1 83 ? 0.178 6.730 13.020 1.00 91.31 83 THR A N 1
ATOM 671 C CA . THR A 1 83 ? 1.100 7.417 13.948 1.00 91.31 83 THR A CA 1
ATOM 672 C C . THR A 1 83 ? 1.397 8.855 13.542 1.00 91.31 83 THR A C 1
ATOM 674 O O . THR A 1 83 ? 1.393 9.753 14.382 1.00 91.31 83 THR A O 1
ATOM 677 N N . GLU A 1 84 ? 1.619 9.096 12.254 1.00 89.38 84 GLU A N 1
ATOM 678 C CA . GLU A 1 84 ? 2.029 10.401 11.722 1.00 89.38 84 GLU A CA 1
ATOM 679 C C . GLU A 1 84 ? 0.926 11.047 10.878 1.00 89.38 84 GLU A C 1
ATOM 681 O O . GLU A 1 84 ? 0.809 12.272 10.807 1.00 89.38 84 GLU A O 1
ATOM 686 N N . GLY A 1 85 ? 0.115 10.212 10.235 1.00 87.88 85 GLY A N 1
ATOM 687 C CA . GLY A 1 85 ? -0.849 10.616 9.231 1.00 87.88 85 GLY A CA 1
ATOM 688 C C . GLY A 1 85 ? -2.248 10.958 9.765 1.00 87.88 85 GLY A C 1
ATOM 689 O O . GLY A 1 85 ? -2.446 11.297 10.939 1.00 87.88 85 GLY A O 1
ATOM 690 N N . PRO A 1 86 ? -3.255 10.910 8.876 1.00 87.62 86 PRO A N 1
ATOM 691 C CA . PRO A 1 86 ? -4.580 11.470 9.135 1.00 87.62 86 PRO A CA 1
ATOM 692 C C . PRO A 1 86 ? -5.397 10.686 10.170 1.00 87.62 86 PRO A C 1
ATOM 694 O O . PRO A 1 86 ? -6.389 11.204 10.681 1.00 87.62 86 PRO A O 1
ATOM 697 N N . TYR A 1 87 ? -5.002 9.454 10.498 1.00 90.25 87 TYR A N 1
ATOM 698 C CA . TYR A 1 87 ? -5.765 8.560 11.367 1.00 90.25 87 TYR A CA 1
ATOM 699 C C . TYR A 1 87 ? -5.204 8.456 12.788 1.00 90.25 87 TYR A C 1
ATOM 701 O O . TYR A 1 87 ? -5.708 7.665 13.580 1.00 90.25 87 TYR A O 1
ATOM 709 N N . LYS A 1 88 ? -4.250 9.312 13.176 1.00 89.62 88 LYS A N 1
ATOM 710 C CA . LYS A 1 88 ? -3.709 9.354 14.548 1.00 89.62 88 LYS A CA 1
ATOM 711 C C . LYS A 1 88 ? -4.758 9.524 15.650 1.00 89.62 88 LYS A C 1
ATOM 713 O O . LYS A 1 88 ? -4.641 8.944 16.723 1.00 89.62 88 LYS A O 1
ATOM 718 N N . GLY A 1 89 ? -5.829 10.275 15.376 1.00 86.81 89 GLY A N 1
ATOM 719 C CA . GLY A 1 89 ? -6.928 10.459 16.330 1.00 86.81 89 GLY A CA 1
ATOM 720 C C . GLY A 1 89 ? -7.721 9.177 16.604 1.00 86.81 89 GLY A C 1
ATOM 721 O O . GLY A 1 89 ? -8.336 9.053 17.659 1.00 86.81 89 GLY A O 1
ATOM 722 N N . LEU A 1 90 ? -7.687 8.208 15.683 1.00 88.94 90 LEU A N 1
ATOM 723 C CA . LEU A 1 90 ? -8.356 6.923 15.857 1.00 88.94 90 LEU A CA 1
ATOM 724 C C . LEU A 1 90 ? -7.677 6.079 16.942 1.00 88.94 90 LEU A C 1
ATOM 726 O O . LEU A 1 90 ? -8.377 5.464 17.745 1.00 88.94 90 LEU A O 1
ATOM 730 N N . VAL A 1 91 ? -6.342 6.121 17.008 1.00 88.44 91 VAL A N 1
ATOM 731 C CA . VAL A 1 91 ? -5.531 5.375 17.985 1.00 88.44 91 VAL A CA 1
ATOM 732 C C . VAL A 1 91 ? -5.927 5.725 19.416 1.00 88.44 91 VAL A C 1
ATOM 734 O O . VAL A 1 91 ? -6.138 4.839 20.236 1.00 88.44 91 VAL A O 1
ATOM 737 N N . ALA A 1 92 ? -6.132 7.014 19.701 1.00 83.00 92 ALA A N 1
ATOM 738 C CA . ALA A 1 92 ? -6.556 7.466 21.024 1.00 83.00 92 ALA A CA 1
ATOM 739 C C . ALA A 1 92 ? -7.942 6.928 21.428 1.00 83.00 92 ALA A C 1
ATOM 741 O O . ALA A 1 92 ? -8.179 6.651 22.600 1.00 83.00 92 ALA A O 1
ATOM 742 N N . SER A 1 93 ? -8.856 6.780 20.464 1.00 87.12 93 SER A N 1
ATOM 743 C CA . SER A 1 93 ? -10.232 6.334 20.722 1.00 87.12 93 SER A CA 1
ATOM 744 C C . SER A 1 93 ? -10.400 4.816 20.818 1.00 87.12 93 SER A C 1
ATOM 746 O O . SER A 1 93 ? -11.393 4.365 21.381 1.00 87.12 93 SER A O 1
ATOM 748 N N . LYS A 1 94 ? -9.473 4.036 20.238 1.00 88.38 94 LYS A N 1
ATOM 749 C CA . LYS A 1 94 ? -9.573 2.570 20.085 1.00 88.38 94 LYS A CA 1
ATOM 750 C C . LYS A 1 94 ? -10.908 2.086 19.491 1.00 88.38 94 LYS A C 1
ATOM 752 O O . LYS A 1 94 ? -11.357 0.972 19.750 1.00 88.38 94 LYS A O 1
ATOM 757 N N . ASP A 1 95 ? -11.562 2.926 18.690 1.00 92.50 95 ASP A N 1
ATOM 758 C CA . ASP A 1 95 ? -12.870 2.629 18.111 1.00 92.50 95 ASP A CA 1
ATOM 759 C C . ASP A 1 95 ? -12.726 1.655 16.931 1.00 92.50 95 ASP A C 1
ATOM 761 O O . ASP A 1 95 ? -12.479 2.052 15.788 1.00 92.50 95 ASP A O 1
ATOM 765 N N . LEU A 1 96 ? -12.893 0.359 17.213 1.00 94.56 96 LEU A N 1
ATOM 766 C CA . LEU A 1 96 ? -12.799 -0.712 16.215 1.00 94.56 96 LEU A CA 1
ATOM 767 C C . LEU A 1 96 ? -13.873 -0.618 15.127 1.00 94.56 96 LEU A C 1
ATOM 769 O O . LEU A 1 96 ? -13.623 -1.008 13.986 1.00 94.56 96 LEU A O 1
ATOM 773 N N . LYS A 1 97 ? -15.052 -0.065 15.435 1.00 94.75 97 LYS A N 1
ATOM 774 C CA . LYS A 1 97 ? -16.120 0.109 14.443 1.00 94.75 97 LYS A CA 1
ATOM 775 C C . LYS A 1 97 ? -15.742 1.192 13.439 1.00 94.75 97 LYS A C 1
ATOM 777 O O . LYS A 1 97 ? -15.913 1.009 12.233 1.00 94.75 97 LYS A O 1
ATOM 782 N N . ARG A 1 98 ? -15.182 2.299 13.927 1.00 93.94 98 ARG A N 1
ATOM 783 C CA . ARG A 1 98 ? -14.632 3.361 13.080 1.00 93.94 98 ARG A CA 1
ATOM 784 C C . ARG A 1 98 ? -13.372 2.916 12.340 1.00 93.94 98 ARG A C 1
ATOM 786 O O . ARG A 1 98 ? -13.156 3.347 11.213 1.00 93.94 98 ARG A O 1
ATOM 793 N N . PHE A 1 99 ? -12.556 2.049 12.935 1.00 95.69 99 PHE A N 1
ATOM 794 C CA . PHE A 1 99 ? -11.416 1.456 12.242 1.00 95.69 99 PHE A CA 1
ATOM 795 C C . PHE A 1 99 ? -11.859 0.581 11.069 1.00 95.69 99 PHE A C 1
ATOM 797 O O . PHE A 1 99 ? -11.376 0.776 9.957 1.00 95.69 99 PHE A O 1
ATOM 804 N N . ALA A 1 100 ? -12.830 -0.314 11.279 1.00 96.06 100 ALA A N 1
ATOM 805 C CA . ALA A 1 100 ? -13.395 -1.145 10.218 1.00 96.06 100 ALA A CA 1
ATOM 806 C C . ALA A 1 100 ? -13.928 -0.299 9.047 1.00 96.06 100 ALA A C 1
ATOM 808 O O . ALA A 1 100 ? -13.636 -0.589 7.886 1.00 96.06 100 ALA A O 1
ATOM 809 N N . SER A 1 101 ? -14.631 0.804 9.331 1.00 94.31 101 SER A N 1
ATOM 810 C CA . SER A 1 101 ? -15.186 1.666 8.279 1.00 94.31 101 SER A CA 1
ATOM 811 C C . SER A 1 101 ? -14.133 2.412 7.446 1.00 94.31 101 SER A C 1
ATOM 813 O O . SER A 1 101 ? -14.454 2.878 6.349 1.00 94.31 101 SER A O 1
ATOM 815 N N . LEU A 1 102 ? -12.863 2.466 7.881 1.00 93.81 102 LEU A N 1
ATOM 816 C CA . LEU A 1 102 ? -11.780 3.037 7.072 1.00 93.81 102 LEU A CA 1
ATOM 817 C C . LEU A 1 102 ? -11.559 2.286 5.758 1.00 93.81 102 LEU A C 1
ATOM 819 O O . LEU A 1 102 ? -11.044 2.895 4.822 1.00 93.81 102 LEU A O 1
ATOM 823 N N . ALA A 1 103 ? -11.958 1.012 5.659 1.00 94.06 103 ALA A N 1
ATOM 824 C CA . ALA A 1 103 ? -11.818 0.229 4.431 1.00 94.06 103 ALA A CA 1
ATOM 825 C C . ALA A 1 103 ? -12.388 0.987 3.227 1.00 94.06 103 ALA A C 1
ATOM 827 O O . ALA A 1 103 ? -11.709 1.142 2.216 1.00 94.06 103 ALA A O 1
ATOM 828 N N . GLN A 1 104 ? -13.594 1.541 3.377 1.00 93.62 104 GLN A N 1
ATOM 829 C CA . GLN A 1 104 ? -14.267 2.286 2.318 1.00 93.62 104 GLN A CA 1
ATOM 830 C C . GLN A 1 104 ? -13.497 3.554 1.941 1.00 93.62 104 GLN A C 1
ATOM 832 O O . GLN A 1 104 ? -13.183 3.757 0.771 1.00 93.62 104 GLN A O 1
ATOM 837 N N . VAL A 1 105 ? -13.159 4.380 2.937 1.00 90.50 105 VAL A N 1
ATOM 838 C CA . VAL A 1 105 ? -12.499 5.679 2.728 1.00 90.50 105 VAL A CA 1
ATOM 839 C C . VAL A 1 105 ? -11.127 5.503 2.090 1.00 90.50 105 VAL A C 1
ATOM 841 O O . VAL A 1 105 ? -10.784 6.202 1.138 1.00 90.50 105 VAL A O 1
ATOM 844 N N . MET A 1 106 ? -10.331 4.566 2.601 1.00 88.69 106 MET A N 1
ATOM 845 C CA . MET A 1 106 ? -9.016 4.284 2.041 1.00 88.69 106 MET A CA 1
ATOM 846 C C . MET A 1 106 ? -9.138 3.783 0.613 1.00 88.69 106 MET A C 1
ATOM 848 O O . MET A 1 106 ? -8.428 4.270 -0.263 1.00 88.69 106 MET A O 1
ATOM 852 N N . PHE A 1 107 ? -10.057 2.854 0.358 1.00 91.56 107 PHE A N 1
ATOM 853 C CA . PHE A 1 107 ? -10.164 2.270 -0.963 1.00 91.56 107 PHE A CA 1
ATOM 854 C C . PHE A 1 107 ? -10.493 3.333 -2.016 1.00 91.56 107 PHE A C 1
ATOM 856 O O . PHE A 1 107 ? -9.759 3.478 -2.987 1.00 91.56 107 PHE A O 1
ATOM 863 N N . THR A 1 108 ? -11.496 4.177 -1.773 1.00 89.25 108 THR A N 1
ATOM 864 C CA . THR A 1 108 ? -11.869 5.247 -2.715 1.00 89.25 108 THR A CA 1
ATOM 865 C C . THR A 1 108 ? -10.812 6.345 -2.848 1.00 89.25 108 THR A C 1
ATOM 867 O O . THR A 1 108 ? -10.740 7.017 -3.873 1.00 89.25 108 THR A O 1
ATOM 870 N N . ASN A 1 109 ? -9.975 6.551 -1.826 1.00 88.56 109 ASN A N 1
ATOM 871 C CA . ASN A 1 109 ? -8.907 7.550 -1.885 1.00 88.56 109 ASN A CA 1
ATOM 872 C C . ASN A 1 109 ? -7.734 7.115 -2.768 1.00 88.56 109 ASN A C 1
ATOM 874 O O . ASN A 1 109 ? -7.065 7.974 -3.340 1.00 88.56 109 ASN A O 1
ATOM 878 N N . PHE A 1 110 ? -7.463 5.810 -2.867 1.00 88.38 110 PHE A N 1
ATOM 879 C CA . PHE A 1 110 ? -6.306 5.287 -3.599 1.00 88.38 110 PHE A CA 1
ATOM 880 C C . PHE A 1 110 ? -6.677 4.577 -4.902 1.00 88.38 110 PHE A C 1
ATOM 882 O O . PHE A 1 110 ? -5.856 4.540 -5.823 1.00 88.38 110 PHE A O 1
ATOM 889 N N . PHE A 1 111 ? -7.898 4.068 -5.020 1.00 90.38 111 PHE A N 1
ATOM 890 C CA . PHE A 1 111 ? -8.369 3.290 -6.157 1.00 90.38 111 PHE A CA 1
ATOM 891 C C . PHE A 1 111 ? -9.585 3.946 -6.806 1.00 90.38 111 PHE A C 1
ATOM 893 O O . PHE A 1 111 ? -10.474 4.469 -6.143 1.00 90.38 111 PHE A O 1
ATOM 900 N N . ASP A 1 112 ? -9.593 3.904 -8.129 1.00 88.06 112 ASP A N 1
ATOM 901 C CA . ASP A 1 112 ? -10.618 4.437 -9.024 1.00 88.06 112 ASP A CA 1
ATOM 902 C C . ASP A 1 112 ? -11.510 3.337 -9.624 1.00 88.06 112 ASP A C 1
ATOM 904 O O . ASP A 1 112 ? -12.444 3.631 -10.365 1.00 88.06 112 ASP A O 1
ATOM 908 N N . LEU A 1 113 ? -11.236 2.073 -9.293 1.00 88.62 113 LEU A N 1
ATOM 909 C CA . LEU A 1 113 ? -11.983 0.901 -9.743 1.00 88.62 113 LEU A CA 1
ATOM 910 C C . LEU A 1 113 ? -12.402 0.079 -8.528 1.00 88.62 113 LEU A C 1
ATOM 912 O O . LEU A 1 113 ? -11.558 -0.225 -7.689 1.00 88.62 113 LEU A O 1
ATOM 916 N N . GLY A 1 114 ? -13.679 -0.300 -8.471 1.00 92.06 114 GLY A N 1
ATOM 917 C CA . GLY A 1 114 ? -14.274 -1.068 -7.377 1.00 92.06 114 GLY A CA 1
ATOM 918 C C . GLY A 1 114 ? -14.518 -0.270 -6.096 1.00 92.06 114 GLY A C 1
ATOM 919 O O . GLY A 1 114 ? -14.458 0.958 -6.065 1.00 92.06 114 GLY A O 1
ATOM 920 N N . ALA A 1 115 ? -14.837 -0.991 -5.027 1.00 94.56 115 ALA A N 1
ATOM 921 C CA . ALA A 1 115 ? -15.112 -0.440 -3.708 1.00 94.56 115 ALA A CA 1
ATOM 922 C C . ALA A 1 115 ? -14.727 -1.439 -2.616 1.00 94.56 115 ALA A C 1
ATOM 924 O O . ALA A 1 115 ? -14.728 -2.650 -2.844 1.00 94.56 115 ALA A O 1
ATOM 925 N N . ALA A 1 116 ? -14.476 -0.933 -1.409 1.00 95.44 116 ALA A N 1
ATOM 926 C CA . ALA A 1 116 ? -14.321 -1.766 -0.228 1.00 95.44 116 ALA A CA 1
ATOM 927 C C . ALA A 1 116 ? -15.329 -1.400 0.859 1.00 95.44 116 ALA A C 1
ATOM 929 O O . ALA A 1 116 ? -15.749 -0.250 0.989 1.00 95.44 116 ALA A O 1
ATOM 930 N N . THR A 1 117 ? -15.681 -2.388 1.670 1.00 96.19 117 THR A N 1
ATOM 931 C CA . THR A 1 117 ? -16.481 -2.222 2.882 1.00 96.19 117 THR A CA 1
ATOM 932 C C . THR A 1 117 ? -15.787 -2.915 4.037 1.00 96.19 117 THR A C 1
ATOM 934 O O . THR A 1 117 ? -15.209 -3.986 3.851 1.00 96.19 117 THR A O 1
ATOM 937 N N . GLY A 1 118 ? -15.887 -2.332 5.226 1.00 96.12 118 GLY A N 1
ATOM 938 C CA . GLY A 1 118 ? -15.428 -2.952 6.458 1.00 96.12 118 GLY A CA 1
ATOM 939 C C . GLY A 1 118 ? -16.505 -2.844 7.524 1.00 96.12 118 GLY A C 1
ATOM 940 O O . GLY A 1 118 ? -17.080 -1.772 7.727 1.00 96.12 118 GLY A O 1
ATOM 941 N N . THR A 1 119 ? -16.801 -3.960 8.179 1.00 96.31 119 THR A N 1
ATOM 942 C CA . THR A 1 119 ? -17.804 -4.038 9.247 1.00 96.31 119 THR A CA 1
ATOM 943 C C . THR A 1 119 ? -17.201 -4.676 10.488 1.00 96.31 119 THR A C 1
ATOM 945 O O . THR A 1 119 ? -16.233 -5.422 10.390 1.00 96.31 119 THR A O 1
ATOM 948 N N . TYR A 1 120 ? -17.750 -4.344 11.656 1.00 96.62 120 TYR A N 1
ATOM 949 C CA . TYR A 1 120 ? -17.348 -4.913 12.937 1.00 96.62 120 TYR A CA 1
ATOM 950 C C . TYR A 1 120 ? -18.596 -5.344 13.702 1.00 96.62 120 TYR A C 1
ATOM 952 O O . TYR A 1 120 ? -19.474 -4.515 13.956 1.00 96.62 120 TYR A O 1
ATOM 960 N N . ASP A 1 121 ? -18.669 -6.623 14.057 1.00 94.50 121 ASP A N 1
ATOM 961 C CA . ASP A 1 121 ? -19.817 -7.232 14.745 1.00 94.50 121 ASP A CA 1
ATOM 962 C C . ASP A 1 121 ? -19.655 -7.300 16.277 1.00 94.50 121 ASP A C 1
ATOM 964 O O . ASP A 1 121 ? -20.517 -7.831 16.973 1.00 94.50 121 ASP A O 1
ATOM 968 N N . GLY A 1 122 ? -18.561 -6.751 16.814 1.00 93.75 122 GLY A N 1
ATOM 969 C CA . GLY A 1 122 ? -18.203 -6.859 18.232 1.00 93.75 122 GLY A CA 1
ATOM 970 C C . GLY A 1 122 ? -17.134 -7.913 18.528 1.00 93.75 122 GLY A C 1
ATOM 971 O O . GLY A 1 122 ? -16.634 -7.954 19.651 1.00 93.75 122 GLY A O 1
ATOM 972 N N . LYS A 1 123 ? -16.752 -8.729 17.540 1.00 93.50 123 LYS A N 1
ATOM 973 C CA . LYS A 1 123 ? -15.704 -9.748 17.668 1.00 93.50 123 LYS A CA 1
ATOM 974 C C . LYS A 1 123 ? -14.739 -9.752 16.487 1.00 93.50 123 LYS A C 1
ATOM 976 O O . LYS A 1 123 ? -13.532 -9.875 16.685 1.00 93.50 123 LYS A O 1
ATOM 981 N N . CYS A 1 124 ? -15.256 -9.622 15.273 1.00 94.44 124 CYS A N 1
ATOM 982 C CA . CYS A 1 124 ? -14.497 -9.760 14.041 1.00 94.44 124 CYS A CA 1
ATOM 983 C C . CYS A 1 124 ? -14.683 -8.533 13.150 1.00 94.44 124 CYS A C 1
ATOM 985 O O . CYS A 1 124 ? -15.782 -7.991 13.029 1.00 94.44 124 CYS A O 1
ATOM 987 N N . ILE A 1 125 ? -13.587 -8.100 12.521 1.00 95.06 125 ILE A N 1
ATOM 988 C CA . ILE A 1 125 ? -13.645 -7.150 11.413 1.00 95.06 125 ILE A CA 1
ATOM 989 C C . ILE A 1 125 ? -13.744 -7.957 10.123 1.00 95.06 125 ILE A C 1
ATOM 991 O O . ILE A 1 125 ? -12.844 -8.736 9.814 1.00 95.06 125 ILE A O 1
ATOM 995 N N . GLU A 1 126 ? -14.819 -7.752 9.371 1.00 95.19 126 GLU A N 1
ATOM 996 C CA . GLU A 1 126 ? -14.991 -8.334 8.044 1.00 95.19 126 GLU A CA 1
ATOM 997 C C . GLU A 1 126 ? -14.731 -7.271 6.978 1.00 95.19 126 GLU A C 1
ATOM 999 O O . GLU A 1 126 ? -15.357 -6.208 6.982 1.00 95.19 126 GLU A O 1
ATOM 1004 N N . LEU A 1 127 ? -13.814 -7.578 6.060 1.00 95.06 127 LEU A N 1
ATOM 1005 C CA . LEU A 1 127 ? -13.440 -6.729 4.934 1.00 95.06 127 LEU A CA 1
ATOM 1006 C C . LEU A 1 127 ? -13.919 -7.376 3.639 1.00 95.06 127 LEU A C 1
ATOM 1008 O O . LEU A 1 127 ? -13.720 -8.570 3.431 1.00 95.06 127 LEU A O 1
ATOM 1012 N N . ARG A 1 128 ? -14.513 -6.583 2.749 1.00 95.31 128 ARG A N 1
ATOM 1013 C CA . ARG A 1 128 ? -14.908 -7.035 1.410 1.00 95.31 128 ARG A CA 1
ATOM 1014 C C . ARG A 1 128 ? -14.458 -6.022 0.377 1.00 95.31 128 ARG A C 1
ATOM 1016 O O . ARG A 1 128 ? -14.653 -4.826 0.582 1.00 95.31 128 ARG A O 1
ATOM 1023 N N . ILE A 1 129 ? -13.902 -6.503 -0.728 1.00 95.00 129 ILE A N 1
ATOM 1024 C CA . ILE A 1 129 ? -13.562 -5.707 -1.909 1.00 95.00 129 ILE A CA 1
ATOM 1025 C C . ILE A 1 129 ? -14.429 -6.230 -3.050 1.00 95.00 129 ILE A C 1
ATOM 1027 O O . ILE A 1 129 ? -14.460 -7.429 -3.298 1.00 95.00 129 ILE A O 1
ATOM 1031 N N . ASN A 1 130 ? -15.167 -5.342 -3.711 1.00 94.62 130 ASN A N 1
ATOM 1032 C CA . ASN A 1 130 ? -16.134 -5.700 -4.745 1.00 94.62 130 ASN A CA 1
ATOM 1033 C C . ASN A 1 130 ? -15.996 -4.781 -5.962 1.00 94.62 130 ASN A C 1
ATOM 1035 O O . ASN A 1 130 ? -15.500 -3.659 -5.859 1.00 94.62 130 ASN A O 1
ATOM 1039 N N . GLY A 1 131 ? -16.498 -5.233 -7.113 1.00 94.12 131 GLY A N 1
ATOM 1040 C CA . GLY A 1 131 ? -16.612 -4.400 -8.315 1.00 94.12 131 GLY A CA 1
ATOM 1041 C C . GLY A 1 131 ? -15.280 -4.065 -8.990 1.00 94.12 131 GLY A C 1
ATOM 1042 O O . GLY A 1 131 ? -15.221 -3.121 -9.775 1.00 94.12 131 GLY A O 1
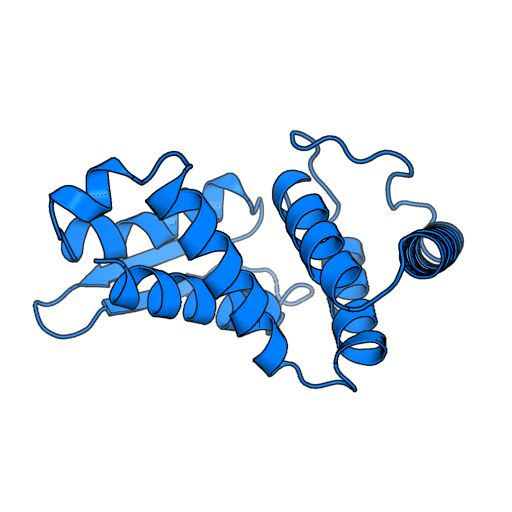ATOM 1043 N N . ILE A 1 132 ? -14.215 -4.813 -8.688 1.00 94.56 132 ILE A N 1
ATOM 1044 C CA . ILE A 1 132 ? -12.981 -4.762 -9.473 1.00 94.56 132 ILE A CA 1
ATOM 1045 C C . ILE A 1 132 ? -13.246 -5.490 -10.795 1.00 94.56 132 ILE A C 1
ATOM 1047 O O . ILE A 1 132 ? -13.709 -6.631 -10.752 1.00 94.56 132 ILE A O 1
ATOM 1051 N N . PRO A 1 133 ? -12.990 -4.870 -11.960 1.00 94.81 133 PRO A N 1
ATOM 1052 C CA . PRO A 1 133 ? -13.125 -5.559 -13.240 1.00 94.81 133 PRO A CA 1
ATOM 1053 C C . PRO A 1 133 ? -12.169 -6.753 -13.333 1.00 94.81 133 PRO A C 1
ATOM 1055 O O . PRO A 1 133 ? -11.021 -6.635 -12.904 1.00 94.81 133 PRO A O 1
ATOM 1058 N N . ASP A 1 134 ? -12.612 -7.854 -13.945 1.00 94.69 134 ASP A N 1
ATOM 1059 C CA . ASP A 1 134 ? -11.858 -9.118 -14.046 1.00 94.69 134 ASP A CA 1
ATOM 1060 C C . ASP A 1 134 ? -10.392 -8.960 -14.498 1.00 94.69 134 ASP A C 1
ATOM 1062 O O . ASP A 1 134 ? -9.518 -9.560 -13.872 1.00 94.69 134 ASP A O 1
ATOM 1066 N N . PRO A 1 135 ? -10.050 -8.107 -15.492 1.00 94.38 135 PRO A N 1
ATOM 1067 C CA . PRO A 1 135 ? -8.655 -7.920 -15.907 1.00 94.38 135 PRO A CA 1
ATOM 1068 C C . PRO A 1 135 ? -7.737 -7.321 -14.831 1.00 94.38 135 PRO A C 1
ATOM 1070 O O . PRO A 1 135 ? -6.521 -7.305 -15.004 1.00 94.38 135 PRO A O 1
ATOM 1073 N N . PHE A 1 136 ? -8.304 -6.778 -13.752 1.00 95.12 136 PHE A N 1
ATOM 1074 C CA . PHE A 1 136 ? -7.574 -6.156 -12.651 1.00 95.12 136 PHE A CA 1
ATOM 1075 C C . PHE A 1 136 ? -7.709 -6.930 -11.340 1.00 95.12 136 PHE A C 1
ATOM 1077 O O . PHE A 1 136 ? -7.319 -6.409 -10.298 1.00 95.12 136 PHE A O 1
ATOM 1084 N N . HIS A 1 137 ? -8.254 -8.149 -11.346 1.00 94.81 137 HIS A N 1
ATOM 1085 C CA . HIS A 1 137 ? -8.229 -8.996 -10.153 1.00 94.81 137 HIS A CA 1
ATOM 1086 C C . HIS A 1 137 ? -6.779 -9.316 -9.795 1.00 94.81 137 HIS A C 1
ATOM 1088 O O . HIS A 1 137 ? -6.024 -9.828 -10.618 1.00 94.81 137 HIS A O 1
ATOM 1094 N N . HIS A 1 138 ? -6.372 -8.963 -8.575 1.00 95.19 138 HIS A N 1
ATOM 1095 C CA . HIS A 1 138 ? -4.971 -9.046 -8.181 1.00 95.19 138 HIS A CA 1
ATOM 1096 C C . HIS A 1 138 ? -4.802 -9.273 -6.670 1.00 95.19 138 HIS A C 1
ATOM 1098 O O . HIS A 1 138 ? -5.406 -8.536 -5.884 1.00 95.19 138 HIS A O 1
ATOM 1104 N N . PRO A 1 139 ? -3.907 -10.182 -6.227 1.00 94.12 139 PRO A N 1
ATOM 1105 C CA . PRO A 1 139 ? -3.657 -10.435 -4.799 1.00 94.12 139 PRO A CA 1
ATOM 1106 C C . PRO A 1 139 ? -3.228 -9.194 -4.010 1.00 94.12 139 PRO A C 1
ATOM 1108 O O . PRO A 1 139 ? -3.414 -9.102 -2.801 1.00 94.12 139 PRO A O 1
ATOM 1111 N N . TYR A 1 140 ? -2.677 -8.200 -4.706 1.00 93.94 140 TYR A N 1
ATOM 1112 C CA . TYR A 1 140 ? -2.287 -6.920 -4.123 1.00 93.94 140 TYR A CA 1
ATOM 1113 C C . TYR A 1 140 ? -3.394 -6.252 -3.305 1.00 93.94 140 TYR A C 1
ATOM 1115 O O . TYR A 1 140 ? -3.106 -5.732 -2.226 1.00 93.94 140 TYR A O 1
ATOM 1123 N N . PHE A 1 141 ? -4.637 -6.246 -3.795 1.00 93.25 141 PHE A N 1
ATOM 1124 C CA . PHE A 1 141 ? -5.740 -5.587 -3.094 1.00 93.25 141 PHE A CA 1
ATOM 1125 C C . PHE A 1 141 ? -6.027 -6.270 -1.755 1.00 93.25 141 PHE A C 1
ATOM 1127 O O . PHE A 1 141 ? -6.138 -5.600 -0.729 1.00 93.25 141 PHE A O 1
ATOM 1134 N N . GLU A 1 142 ? -6.074 -7.601 -1.761 1.00 91.88 142 GLU A N 1
ATOM 1135 C CA . GLU A 1 142 ? -6.339 -8.414 -0.577 1.00 91.88 142 GLU A CA 1
ATOM 1136 C C . GLU A 1 142 ? -5.186 -8.337 0.419 1.00 91.88 142 GLU A C 1
ATOM 1138 O O . GLU A 1 142 ? -5.388 -7.959 1.569 1.00 91.88 142 GLU A O 1
ATOM 1143 N N . TYR A 1 143 ? -3.960 -8.619 -0.019 1.00 94.75 143 TYR A N 1
ATOM 1144 C CA . TYR A 1 143 ? -2.807 -8.677 0.870 1.00 94.75 143 TYR A CA 1
ATOM 1145 C C . TYR A 1 143 ? -2.442 -7.309 1.443 1.00 94.75 143 TYR A C 1
ATOM 1147 O O . TYR A 1 143 ? -2.254 -7.182 2.653 1.00 94.75 143 TYR A O 1
ATOM 1155 N N . SER A 1 144 ? -2.420 -6.248 0.636 1.00 93.31 144 SER A N 1
ATOM 1156 C CA . SER A 1 144 ? -2.158 -4.919 1.200 1.00 93.31 144 SER A CA 1
ATOM 1157 C C . SER A 1 144 ? -3.285 -4.446 2.129 1.00 93.31 144 SER A C 1
ATOM 1159 O O . SER A 1 144 ? -3.004 -3.798 3.138 1.00 93.31 144 SER A O 1
ATOM 1161 N N . GLY A 1 145 ? -4.540 -4.822 1.854 1.00 93.56 145 GLY A N 1
ATOM 1162 C CA . GLY A 1 145 ? -5.670 -4.585 2.753 1.00 93.56 145 GLY A CA 1
ATOM 1163 C C . GLY A 1 145 ? -5.522 -5.329 4.083 1.00 93.56 145 GLY A C 1
ATOM 1164 O O . GLY A 1 145 ? -5.567 -4.708 5.143 1.00 93.56 145 GLY A O 1
ATOM 1165 N N . ILE A 1 146 ? -5.271 -6.638 4.040 1.00 94.12 146 ILE A N 1
ATOM 1166 C CA . ILE A 1 146 ? -5.032 -7.477 5.224 1.00 94.12 146 ILE A CA 1
ATOM 1167 C C . ILE A 1 146 ? -3.874 -6.919 6.051 1.00 94.12 146 ILE A C 1
ATOM 1169 O O . ILE A 1 146 ? -4.025 -6.723 7.257 1.00 94.12 146 ILE A O 1
ATOM 1173 N N . GLY A 1 147 ? -2.745 -6.607 5.408 1.00 95.44 147 GLY A N 1
ATOM 1174 C CA . GLY A 1 147 ? -1.583 -6.015 6.062 1.00 95.44 147 GLY A CA 1
ATOM 1175 C C . GLY A 1 147 ? -1.929 -4.709 6.774 1.00 95.44 147 GLY A C 1
ATOM 1176 O O . GLY A 1 147 ? -1.567 -4.522 7.933 1.00 95.44 147 GLY A O 1
ATOM 1177 N N . TYR A 1 148 ? -2.705 -3.831 6.130 1.00 95.25 148 TYR A N 1
ATOM 1178 C CA . TYR A 1 148 ? -3.138 -2.582 6.754 1.00 95.25 148 TYR A CA 1
ATOM 1179 C C . TYR A 1 148 ? -3.969 -2.836 8.014 1.00 95.25 148 TYR A C 1
ATOM 1181 O O . TYR A 1 148 ? -3.679 -2.285 9.076 1.00 95.25 148 TYR A O 1
ATOM 1189 N N . PHE A 1 149 ? -4.990 -3.688 7.929 1.00 95.75 149 PHE A N 1
ATOM 1190 C CA . PHE A 1 149 ? -5.869 -3.938 9.070 1.00 95.75 149 PHE A CA 1
ATOM 1191 C C . PHE A 1 149 ? -5.156 -4.676 10.204 1.00 95.75 149 PHE A C 1
ATOM 1193 O O . PHE A 1 149 ? -5.338 -4.328 11.369 1.00 95.75 149 PHE A O 1
ATOM 1200 N N . ARG A 1 150 ? -4.274 -5.624 9.880 1.00 95.19 150 ARG A N 1
ATOM 1201 C CA . ARG A 1 150 ? -3.419 -6.314 10.853 1.00 95.19 150 ARG A CA 1
ATOM 1202 C C . ARG A 1 150 ? -2.462 -5.351 11.555 1.00 95.19 150 ARG A C 1
ATOM 1204 O O . ARG A 1 150 ? -2.350 -5.398 12.777 1.00 95.19 150 ARG A O 1
ATOM 1211 N N . GLY A 1 151 ? -1.791 -4.479 10.802 1.00 95.62 151 GLY A N 1
ATOM 1212 C CA . GLY A 1 151 ? -0.902 -3.454 11.348 1.00 95.62 151 GLY A CA 1
ATOM 1213 C C . GLY A 1 151 ? -1.653 -2.474 12.245 1.00 95.62 151 GLY A C 1
ATOM 1214 O O . GLY A 1 151 ? -1.255 -2.253 13.384 1.00 95.62 151 GLY A O 1
ATOM 1215 N N . GLY A 1 152 ? -2.791 -1.957 11.780 1.00 95.06 152 GLY A N 1
ATOM 1216 C CA . GLY A 1 152 ? -3.594 -1.011 12.550 1.00 95.06 152 GLY A CA 1
ATOM 1217 C C . GLY A 1 152 ? -4.172 -1.598 13.839 1.00 95.06 152 GLY A C 1
ATOM 1218 O O . GLY A 1 152 ? -4.144 -0.925 14.864 1.00 95.06 152 GLY A O 1
ATOM 1219 N N . LEU A 1 153 ? -4.598 -2.867 13.836 1.00 94.81 153 LEU A N 1
ATOM 1220 C CA . LEU A 1 153 ? -5.048 -3.562 15.053 1.00 94.81 153 LEU A CA 1
ATOM 1221 C C . LEU A 1 153 ? -3.953 -3.711 16.116 1.00 94.81 153 LEU A C 1
ATOM 1223 O O . LEU A 1 153 ? -4.279 -3.819 17.289 1.00 94.81 153 LEU A O 1
ATOM 1227 N N . ARG A 1 154 ? -2.671 -3.734 15.732 1.00 94.81 154 ARG A N 1
ATOM 1228 C CA . ARG A 1 154 ? -1.556 -3.759 16.696 1.00 94.81 154 ARG A CA 1
ATOM 1229 C C . ARG A 1 154 ? -1.270 -2.388 17.307 1.00 94.81 154 ARG A C 1
ATOM 1231 O O . ARG A 1 154 ? -0.643 -2.323 18.359 1.00 94.81 154 ARG A O 1
ATOM 1238 N N . ILE A 1 155 ? -1.653 -1.318 16.612 1.00 94.38 155 ILE A N 1
ATOM 1239 C CA . ILE A 1 155 ? -1.436 0.070 17.040 1.00 94.38 155 ILE A CA 1
ATOM 1240 C C . ILE A 1 155 ? -2.580 0.539 17.949 1.00 94.38 155 ILE A C 1
ATOM 1242 O O . ILE A 1 155 ? -2.338 1.318 18.871 1.00 94.38 155 ILE A O 1
ATOM 1246 N N . LEU A 1 156 ? -3.813 0.096 17.673 1.00 90.00 156 LEU A N 1
ATOM 1247 C CA . LEU A 1 156 ? -5.009 0.376 18.481 1.00 90.00 156 LEU A CA 1
ATOM 1248 C C . LEU A 1 156 ? -4.922 -0.269 19.870 1.00 90.00 156 LEU A C 1
ATOM 1250 O O . LEU A 1 156 ? -5.293 0.412 20.855 1.00 90.00 156 LEU A O 1
#

Foldseek 3Di:
DFLLLVVLLLVVLCVQDPPVVSVVLVVVLCVVVVQADPDHDRGDDGDLLSVLVVVQVCCCPRVVRPLLCLLVSLLVVLVCCCVPRDNVVCLVVVPVQVVQQVQFVVCVVRDPFWGKGWGDPPPDIDIDTDRHPPSNDHCSSVSSNNSNSVNNNVSD

Secondary structure (DSSP, 8-state):
-BHHHHHHHHHHHTTTS-HHHHHHHHHHHHHH-TTS-SS--TTPBPPHHHHHHHHHHHHHHHHTT-GGGHHHHHHHHHHHHHHTSTTHHHHHHT-HHHHHHHHHHHHHHH-SSSEEEEEE-SS-EEEEEE---GGG--HHHHHHHHHHHHHHHHH-